Protein AF-A0A9D2AQX2-F1 (afdb_monomer_lite)

Secondary structure (DSSP, 8-state):
--HHHHHHHHHHHHHTT---EEEEE--SHHHHTTPPPSEEEEE--GGGHHHHHHHHHHHHHHHHHHHHHHHHHHGGG-EE-HHHHHHHTTSTTTTT-S-HHHHHHHHHHT-SEEEEEEE-TT-TT--EEEEEEETTEEEEEETTT-EEEEEEE----

Radius of gyration: 19.7 Å; chains: 1; bounding box: 49×37×46 Å

Foldseek 3Di:
DAPVVVVVLCVVLVVVVWHKDKAADAPVVCVVVVHRGGDIDIGTPPVSVVVSVVSVVVVQQVVQVVVLVLQVVCLVQADEDPVQLVVQCVDPPCVVDPDSSVVVSVQQNQFPGKDWPAWDPPDPVIWTWIWGHGVQWIWTATSPNNYTPDIDGDDPD

Sequence (157 aa):
MPVEEGEWLRERLREKGVDCVVQPLGDGLRSLLALPTKDCRVFVPWGGYAAAQEVLQEQADAETEFLREQLLRGADRLYLSARLEKKLRKTDPFRAAESVAAYCRRCIEGAGQITDEGRVTNCPRGGHYFRCLAEGFVFLVNSETMELLSVTPIRRG

pLDDT: mean 86.86, std 8.37, range [46.84, 96.12]

Organism: NCBI:txid2838509

Structure (mmCIF, N/CA/C/O backbone):
data_AF-A0A9D2AQX2-F1
#
_entry.id   AF-A0A9D2AQX2-F1
#
loop_
_atom_site.group_PDB
_atom_site.id
_atom_site.type_symbol
_atom_site.label_atom_id
_atom_site.label_alt_id
_atom_site.label_comp_id
_atom_site.label_asym_id
_atom_site.label_entity_id
_atom_site.label_seq_id
_atom_site.pdbx_PDB_ins_code
_atom_site.Cartn_x
_atom_site.Cartn_y
_atom_site.Cartn_z
_atom_site.occupancy
_atom_site.B_iso_or_equiv
_atom_site.auth_seq_id
_atom_site.auth_comp_id
_atom_site.auth_asym_id
_atom_site.auth_atom_id
_atom_site.pdbx_PDB_model_num
ATOM 1 N N . MET A 1 1 ? -10.761 9.193 7.741 1.00 54.16 1 MET A N 1
ATOM 2 C CA . MET A 1 1 ? -11.668 8.063 7.463 1.00 54.16 1 MET A CA 1
ATOM 3 C C . MET A 1 1 ? -13.058 8.642 7.288 1.00 54.16 1 MET A C 1
ATOM 5 O O . MET A 1 1 ? -13.582 9.160 8.276 1.00 54.16 1 MET A O 1
ATOM 9 N N . PRO A 1 2 ? -13.608 8.630 6.062 1.00 66.31 2 PRO A N 1
ATOM 10 C CA . PRO A 1 2 ? -15.005 8.916 5.754 1.00 66.31 2 PRO A CA 1
ATOM 11 C C . PRO A 1 2 ? -16.006 8.470 6.817 1.00 66.31 2 PRO A C 1
ATOM 13 O O . PRO A 1 2 ? -15.838 7.434 7.448 1.00 66.31 2 PRO A O 1
ATOM 16 N N . VAL A 1 3 ? -17.072 9.250 7.013 1.00 61.00 3 VAL A N 1
ATOM 17 C CA . VAL A 1 3 ? -18.148 8.902 7.961 1.00 61.00 3 VAL A CA 1
ATOM 18 C C . VAL A 1 3 ? -18.796 7.563 7.590 1.00 61.00 3 VAL A C 1
ATOM 20 O O . VAL A 1 3 ? -19.074 6.764 8.476 1.00 61.00 3 VAL A O 1
ATOM 23 N N . GLU A 1 4 ? -18.949 7.276 6.296 1.00 73.25 4 GLU A N 1
ATOM 24 C CA . GLU A 1 4 ? -19.437 5.981 5.798 1.00 73.25 4 GLU A CA 1
ATOM 25 C C . GLU A 1 4 ? -18.491 4.826 6.162 1.00 73.25 4 GLU A C 1
ATOM 27 O O . GLU A 1 4 ? -18.941 3.787 6.639 1.00 73.25 4 GLU A O 1
ATOM 32 N N . GLU A 1 5 ? -17.176 5.027 6.033 1.00 74.25 5 GLU A N 1
ATOM 33 C CA . GLU A 1 5 ? -16.170 4.053 6.480 1.00 74.25 5 GLU A CA 1
ATOM 34 C C . GLU A 1 5 ? -16.195 3.862 8.006 1.00 74.25 5 GLU A C 1
ATOM 36 O O . GLU A 1 5 ? -15.978 2.757 8.498 1.00 74.25 5 GLU A O 1
ATOM 41 N N . GLY A 1 6 ? -16.509 4.912 8.773 1.00 77.31 6 GLY A N 1
ATOM 42 C CA . GLY A 1 6 ? -16.668 4.821 10.227 1.00 77.31 6 GLY A CA 1
ATOM 43 C C . GLY A 1 6 ? -17.897 4.045 10.673 1.00 77.31 6 GLY A C 1
ATOM 44 O O . GLY A 1 6 ? -17.822 3.294 11.646 1.00 77.31 6 GLY A O 1
ATOM 45 N N . GLU A 1 7 ? -19.013 4.193 9.964 1.00 81.25 7 GLU A N 1
ATOM 46 C CA . GLU A 1 7 ? -20.223 3.408 10.211 1.00 81.25 7 GLU A CA 1
ATOM 47 C C . GLU A 1 7 ? -20.000 1.933 9.848 1.00 81.25 7 GLU A C 1
ATOM 49 O O . GLU A 1 7 ? -20.335 1.061 10.650 1.00 81.25 7 GLU A O 1
ATOM 54 N N . TRP A 1 8 ? -19.333 1.655 8.722 1.00 86.94 8 TRP A N 1
ATOM 55 C CA . TRP A 1 8 ? -18.906 0.300 8.360 1.00 86.94 8 TRP A CA 1
ATOM 56 C C . TRP A 1 8 ? -17.992 -0.318 9.431 1.00 86.94 8 TRP A C 1
ATOM 58 O O . TRP A 1 8 ? -18.230 -1.437 9.889 1.00 86.94 8 TRP A O 1
ATOM 68 N N . LEU A 1 9 ? -16.979 0.421 9.903 1.00 85.19 9 LEU A N 1
ATOM 69 C CA . LEU A 1 9 ? -16.070 -0.073 10.940 1.00 85.19 9 LEU A CA 1
ATOM 70 C C . LEU A 1 9 ? -16.818 -0.349 12.251 1.00 85.19 9 LEU A C 1
ATOM 72 O O . LEU A 1 9 ? -16.550 -1.350 12.914 1.00 85.19 9 LEU A O 1
ATOM 76 N N . ARG A 1 10 ? -17.790 0.499 12.614 1.00 86.81 10 ARG A N 1
ATOM 77 C CA . ARG A 1 10 ? -18.647 0.283 13.789 1.00 86.81 10 ARG A CA 1
ATOM 78 C C . ARG A 1 10 ? -19.427 -1.024 13.688 1.00 86.81 10 ARG A C 1
ATOM 80 O O . ARG A 1 10 ? -19.523 -1.739 14.682 1.00 86.81 10 ARG A O 1
ATOM 87 N N . GLU A 1 11 ? -19.989 -1.338 12.524 1.00 89.25 11 GLU A N 1
ATOM 88 C CA . GLU A 1 11 ? -20.707 -2.600 12.311 1.00 89.25 11 GLU A CA 1
ATOM 89 C C . GLU A 1 11 ? -19.782 -3.806 12.503 1.00 89.25 11 GLU A C 1
ATOM 91 O O . GLU A 1 11 ? -20.115 -4.711 13.268 1.00 89.25 11 GLU A O 1
ATOM 96 N N . ARG A 1 12 ? -18.576 -3.771 11.926 1.00 88.62 12 ARG A N 1
ATOM 97 C CA . ARG A 1 12 ? -17.585 -4.853 12.057 1.00 88.62 12 ARG A CA 1
ATOM 98 C C . ARG A 1 12 ? -17.081 -5.045 13.486 1.00 88.62 12 ARG A C 1
ATOM 100 O O . ARG A 1 12 ? -16.926 -6.174 13.947 1.00 88.62 12 ARG A O 1
ATOM 107 N N . LEU A 1 13 ? -16.859 -3.956 14.218 1.00 89.06 13 LEU A N 1
ATOM 108 C CA . LEU A 1 13 ? -16.488 -4.021 15.635 1.00 89.06 13 LEU A CA 1
ATOM 109 C C . LEU A 1 13 ? -17.617 -4.619 16.479 1.00 89.06 13 LEU A C 1
ATOM 111 O O . LEU A 1 13 ? -17.370 -5.472 17.334 1.00 89.06 13 LEU A O 1
ATOM 115 N N . ARG A 1 14 ? -18.864 -4.248 16.182 1.00 89.88 14 ARG A N 1
ATOM 116 C CA . ARG A 1 14 ? -20.040 -4.783 16.867 1.00 89.88 14 ARG A CA 1
ATOM 117 C C . ARG A 1 14 ? -20.240 -6.278 16.608 1.00 89.88 14 ARG A C 1
ATOM 119 O O . ARG A 1 14 ? -20.605 -6.990 17.540 1.00 89.88 14 ARG A O 1
ATOM 126 N N . GLU A 1 15 ? -19.964 -6.767 15.397 1.00 88.94 15 GLU A N 1
ATOM 127 C CA . GLU A 1 15 ? -19.952 -8.208 15.079 1.00 88.94 15 GLU A CA 1
ATOM 128 C C . GLU A 1 15 ? -18.967 -8.982 15.969 1.00 88.94 15 GLU A C 1
ATOM 130 O O . GLU A 1 15 ? -19.276 -10.086 16.416 1.00 88.94 15 GLU A O 1
ATOM 135 N N . LYS A 1 16 ? -17.815 -8.381 16.293 1.00 86.38 16 LYS A N 1
ATOM 136 C CA . LYS A 1 16 ? -16.824 -8.944 17.225 1.00 86.38 16 LYS A CA 1
ATOM 137 C C . LYS A 1 16 ? -17.128 -8.663 18.707 1.00 86.38 16 LYS A C 1
ATOM 139 O O . LYS A 1 16 ? -16.300 -8.957 19.566 1.00 86.38 16 LYS A O 1
ATOM 144 N N . GLY A 1 17 ? -18.302 -8.113 19.029 1.00 86.88 17 GLY A N 1
ATOM 145 C CA . GLY A 1 17 ? -18.714 -7.810 20.404 1.00 86.88 17 GLY A CA 1
ATOM 146 C C . GLY A 1 17 ? -17.975 -6.626 21.034 1.00 86.88 17 GLY A C 1
ATOM 147 O O . GLY A 1 17 ? -17.933 -6.509 22.257 1.00 86.88 17 GLY A O 1
ATOM 148 N N . VAL A 1 18 ? -17.372 -5.764 20.215 1.00 88.69 18 VAL A N 1
ATOM 149 C CA . VAL A 1 18 ? -16.647 -4.578 20.662 1.00 88.69 18 VAL A CA 1
ATOM 150 C C . VAL A 1 18 ? -17.557 -3.361 20.556 1.00 88.69 18 VAL A C 1
ATOM 152 O O . VAL A 1 18 ? -17.936 -2.944 19.461 1.00 88.69 18 VAL A O 1
ATOM 155 N N . ASP A 1 19 ? -17.881 -2.760 21.699 1.00 88.19 19 ASP A N 1
ATOM 156 C CA . ASP A 1 19 ? -18.563 -1.468 21.725 1.00 88.19 19 ASP A CA 1
ATOM 157 C C . ASP A 1 19 ? -17.634 -0.370 21.201 1.00 88.19 19 ASP A C 1
ATOM 159 O O . ASP A 1 19 ? -16.448 -0.327 21.531 1.00 88.19 19 ASP A O 1
ATOM 163 N N . CYS A 1 20 ? -18.163 0.560 20.409 1.00 88.31 20 CYS A N 1
ATOM 164 C CA . CYS A 1 20 ? -17.396 1.717 19.966 1.00 88.31 20 CYS A CA 1
ATOM 165 C C . CYS A 1 20 ? -18.271 2.953 19.746 1.00 88.31 20 CYS A C 1
ATOM 167 O O . CYS A 1 20 ? -19.464 2.861 19.452 1.00 88.31 20 CYS A O 1
ATOM 169 N N . VAL A 1 21 ? -17.649 4.126 19.851 1.00 87.88 21 VAL A N 1
ATOM 170 C CA . VAL A 1 21 ? -18.282 5.428 19.620 1.00 87.88 21 VAL A CA 1
ATOM 171 C C . VAL A 1 21 ? -17.660 6.068 18.388 1.00 87.88 21 VAL A C 1
ATOM 173 O O . VAL A 1 21 ? -16.453 6.301 18.350 1.00 87.88 21 VAL A O 1
ATOM 176 N N . VAL A 1 22 ? -18.487 6.377 17.391 1.00 86.88 22 VAL A N 1
ATOM 177 C CA . VAL A 1 22 ? -18.070 7.119 16.195 1.00 86.88 22 VAL A CA 1
ATOM 178 C C . VAL A 1 22 ? -18.343 8.599 16.433 1.00 86.88 22 VAL A C 1
ATOM 180 O O . VAL A 1 22 ? -19.475 8.997 16.698 1.00 86.88 22 VAL A O 1
ATOM 183 N N . GLN A 1 23 ? -17.304 9.422 16.347 1.00 84.50 23 GLN A N 1
ATOM 184 C CA . GLN A 1 23 ? -17.407 10.870 16.451 1.00 84.50 23 GLN A CA 1
ATOM 185 C C . GLN A 1 23 ? -17.054 11.507 15.101 1.00 84.50 23 GLN A C 1
ATOM 187 O O . GLN A 1 23 ? -15.923 11.338 14.639 1.00 84.50 23 GLN A O 1
ATOM 192 N N . PRO A 1 24 ? -17.960 12.270 14.468 1.00 81.19 24 PRO A N 1
ATOM 193 C CA . PRO A 1 24 ? -17.622 13.019 13.265 1.00 81.19 24 PRO A CA 1
ATOM 194 C C . PRO A 1 24 ? -16.534 14.059 13.564 1.00 81.19 24 PRO A C 1
ATOM 196 O O . PRO A 1 24 ? -16.585 14.771 14.569 1.00 81.19 24 PRO A O 1
ATOM 199 N N . LEU A 1 25 ? -15.554 14.158 12.672 1.00 79.88 25 LEU A N 1
ATOM 200 C CA . LEU A 1 25 ? -14.457 15.111 12.730 1.00 79.88 25 LEU A CA 1
ATOM 201 C C . LEU A 1 25 ? -14.697 16.198 11.677 1.00 79.88 25 LEU A C 1
ATOM 203 O 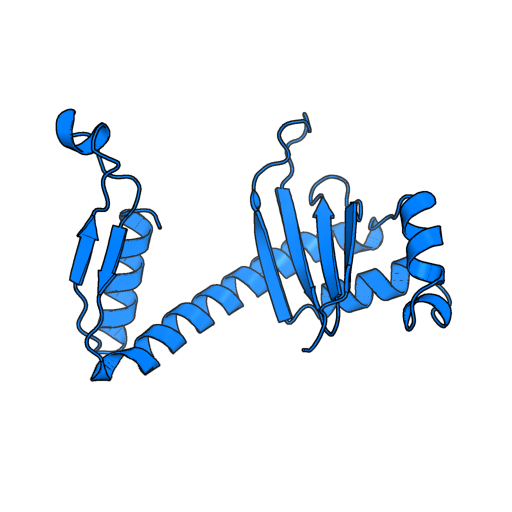O . LEU A 1 25 ? -14.619 15.958 10.472 1.00 79.88 25 LEU A O 1
ATOM 207 N N . GLY A 1 26 ? -15.034 17.398 12.143 1.00 72.56 26 GLY A N 1
ATOM 208 C CA . GLY A 1 26 ? -15.213 18.571 11.290 1.00 72.56 26 GLY A CA 1
ATOM 209 C C . GLY A 1 26 ? -13.967 19.452 11.245 1.00 72.56 26 GLY A C 1
ATOM 210 O O . GLY A 1 26 ? -13.247 19.571 12.233 1.00 72.56 26 GLY A O 1
ATOM 211 N N . ASP A 1 27 ? -13.758 20.126 10.117 1.00 72.56 27 ASP A N 1
ATOM 212 C CA . ASP A 1 27 ? -12.691 21.113 9.888 1.00 72.56 27 ASP A CA 1
ATOM 213 C C . ASP A 1 27 ? -13.097 22.548 10.297 1.00 72.56 27 ASP A C 1
ATOM 215 O O . ASP A 1 27 ? -12.513 23.531 9.847 1.00 72.56 27 ASP A O 1
ATOM 219 N N . GLY A 1 28 ? -14.114 22.693 11.156 1.00 75.44 28 GLY A N 1
ATOM 220 C CA . GLY A 1 28 ? -14.663 23.977 11.609 1.00 75.44 28 GLY A CA 1
ATOM 221 C C . GLY A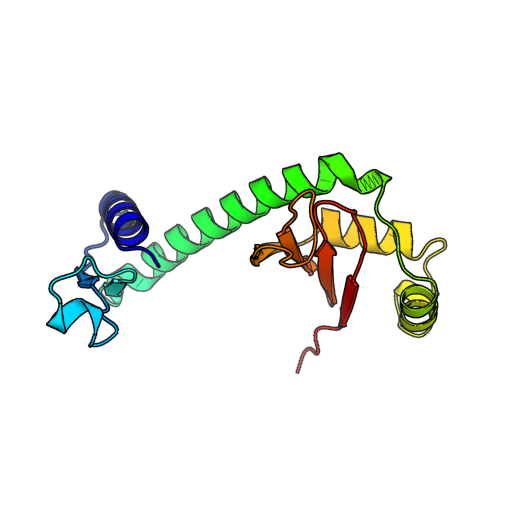 1 28 ? -15.520 24.679 10.552 1.00 75.44 28 GLY A C 1
ATOM 222 O O . GLY A 1 28 ? -16.648 25.065 10.846 1.00 75.44 28 GLY A O 1
ATOM 223 N N . LEU A 1 29 ? -15.042 24.767 9.308 1.00 79.00 29 LEU A N 1
ATOM 224 C CA . LEU A 1 29 ? -15.770 25.364 8.187 1.00 79.00 29 LEU A CA 1
ATOM 225 C C . LEU A 1 29 ? -17.013 24.546 7.823 1.00 79.00 29 LEU A C 1
ATOM 227 O O . LEU A 1 29 ? -18.106 25.097 7.714 1.00 79.00 29 LEU A O 1
ATOM 231 N N . ARG A 1 30 ? -16.874 23.224 7.673 1.00 76.12 30 ARG A N 1
ATOM 232 C CA . ARG A 1 30 ? -18.013 22.346 7.367 1.00 76.12 30 ARG A CA 1
ATOM 233 C C . ARG A 1 30 ? -19.025 22.313 8.498 1.00 76.12 30 ARG A C 1
ATOM 235 O O . ARG A 1 30 ? -20.218 22.360 8.230 1.00 76.12 30 ARG A O 1
ATOM 242 N N . SER A 1 31 ? -18.550 22.298 9.742 1.00 73.44 31 SER A N 1
ATOM 243 C CA . SER A 1 31 ? -19.414 22.355 10.922 1.00 73.44 31 SER A CA 1
ATOM 244 C C . SER A 1 31 ? -20.208 23.661 10.974 1.00 73.44 31 SER A C 1
ATOM 246 O O . SER A 1 31 ? -21.407 23.631 11.232 1.00 73.44 31 SER A O 1
ATOM 248 N N . LEU A 1 32 ? -19.565 24.797 10.674 1.00 79.62 32 LEU A N 1
ATOM 249 C CA . LEU A 1 32 ? -20.210 26.113 10.633 1.00 79.62 32 LEU A CA 1
ATOM 250 C C . LEU A 1 32 ? -21.248 26.222 9.508 1.00 79.62 32 LEU A C 1
ATOM 252 O O . LEU A 1 32 ? -22.268 26.881 9.672 1.00 79.62 32 LEU A O 1
ATOM 256 N N . LEU A 1 33 ? -21.006 25.543 8.386 1.00 84.44 33 LEU A N 1
ATOM 257 C CA . LEU A 1 33 ? -21.918 25.486 7.244 1.00 84.44 33 LEU A CA 1
ATOM 258 C C . LEU A 1 33 ? -22.933 24.328 7.320 1.00 84.44 33 LEU A C 1
ATOM 260 O O . LEU A 1 33 ? -23.646 24.098 6.345 1.00 84.44 33 LEU A O 1
ATOM 264 N N . ALA A 1 34 ? -22.984 23.585 8.434 1.00 79.00 34 ALA A N 1
ATOM 265 C CA . ALA A 1 34 ? -23.802 22.376 8.603 1.00 79.00 34 ALA A CA 1
ATOM 266 C C . ALA A 1 34 ? -23.647 21.349 7.456 1.00 79.00 34 ALA A C 1
ATOM 268 O O . ALA A 1 34 ? -24.575 20.613 7.120 1.00 79.00 34 ALA A O 1
ATOM 269 N N . LEU A 1 35 ? -22.465 21.303 6.837 1.00 78.44 35 LEU A N 1
ATOM 270 C CA . LEU A 1 35 ? -22.147 20.364 5.769 1.00 78.44 35 LEU A CA 1
ATOM 271 C C . LEU A 1 35 ? -21.755 19.000 6.355 1.00 78.44 35 LEU A C 1
ATOM 273 O O . LEU A 1 35 ? -21.136 18.954 7.423 1.00 78.44 35 LEU A O 1
ATOM 277 N N . PRO A 1 36 ? -22.020 17.892 5.634 1.00 70.31 36 PRO A N 1
ATOM 278 C CA . PRO A 1 36 ? -21.571 16.568 6.042 1.00 70.31 36 PRO A CA 1
ATOM 279 C C . PRO A 1 36 ? -20.067 16.569 6.318 1.00 70.31 36 PRO A C 1
ATOM 281 O O . PRO A 1 36 ? -19.259 17.018 5.493 1.00 70.31 36 PRO A O 1
ATOM 284 N N . THR A 1 37 ? -19.676 16.096 7.496 1.00 72.25 37 THR A N 1
ATOM 285 C CA . THR A 1 37 ? -18.266 15.938 7.846 1.00 72.25 37 THR A CA 1
ATOM 286 C C . THR A 1 37 ? -17.671 14.813 7.008 1.00 72.25 37 THR A C 1
ATOM 288 O O . THR A 1 37 ? -18.332 13.833 6.678 1.00 72.25 37 THR A O 1
ATOM 291 N N . LYS A 1 38 ? -16.433 15.017 6.558 1.00 71.25 38 LYS A N 1
ATOM 292 C CA . LYS A 1 38 ? -15.742 14.079 5.666 1.00 71.25 38 LYS A CA 1
ATOM 293 C C . LYS A 1 38 ? -14.953 13.031 6.419 1.00 71.25 38 LYS A C 1
ATOM 295 O O . LYS A 1 38 ? -14.523 12.075 5.802 1.00 71.25 38 LYS A O 1
ATOM 300 N N . ASP A 1 39 ? -14.756 13.229 7.711 1.00 78.88 39 ASP A N 1
ATOM 301 C CA . ASP A 1 39 ? -13.926 12.374 8.530 1.00 78.88 39 ASP A CA 1
ATOM 302 C C . ASP A 1 39 ? -14.643 12.041 9.830 1.00 78.88 39 ASP A C 1
ATOM 304 O O . ASP A 1 39 ? -15.524 12.771 10.285 1.00 78.88 39 ASP A 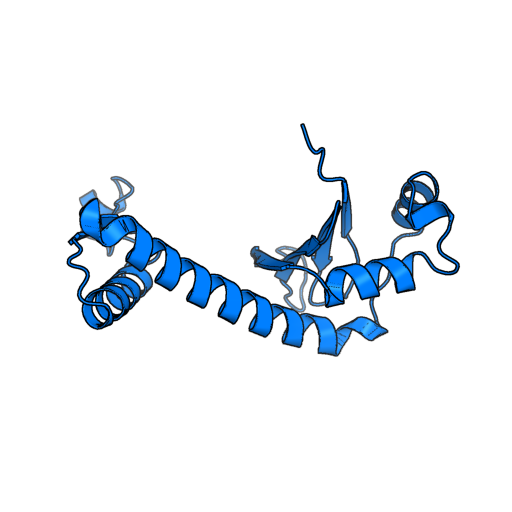O 1
ATOM 308 N N . CYS A 1 40 ? -14.243 10.941 10.449 1.00 83.25 40 CYS A N 1
ATOM 309 C CA . CYS A 1 40 ? -14.670 10.555 11.780 1.00 83.25 40 CYS A CA 1
ATOM 310 C C . CYS A 1 40 ? -13.511 9.933 12.568 1.00 83.25 40 CYS A C 1
ATOM 312 O O . CYS A 1 40 ? -12.464 9.574 12.023 1.00 83.25 40 CYS A O 1
ATOM 314 N N . ARG A 1 41 ? -13.703 9.840 13.881 1.00 87.31 41 ARG A N 1
ATOM 315 C CA . ARG A 1 41 ? -12.858 9.104 14.818 1.00 87.31 41 ARG A CA 1
ATOM 316 C C . ARG A 1 41 ? -13.689 7.996 15.435 1.00 87.31 41 ARG A C 1
ATOM 318 O O . ARG A 1 41 ? -14.836 8.233 15.800 1.00 87.31 41 ARG A O 1
ATOM 325 N N . VAL A 1 42 ? -13.098 6.820 15.586 1.00 86.38 42 VAL A N 1
ATOM 326 C CA . VAL A 1 42 ? -13.734 5.690 16.265 1.00 86.38 42 VAL A CA 1
ATOM 327 C C . VAL A 1 42 ? -13.002 5.457 17.573 1.00 86.38 42 VAL A C 1
ATOM 329 O O . VAL A 1 42 ? -11.791 5.250 17.590 1.00 86.38 42 VAL A O 1
ATOM 332 N N . PHE A 1 43 ? -13.740 5.543 18.673 1.00 89.06 43 PHE A N 1
ATOM 333 C CA . PHE A 1 43 ? -13.235 5.300 20.014 1.00 89.06 43 PHE A CA 1
ATOM 334 C C . PHE A 1 43 ? -13.696 3.930 20.480 1.00 89.06 43 PHE A C 1
ATOM 336 O O . PHE A 1 43 ? -14.890 3.633 20.463 1.00 89.06 43 PHE A O 1
ATOM 343 N N . VAL A 1 44 ? -12.742 3.122 20.923 1.00 91.38 44 VAL A N 1
ATOM 344 C CA . VAL A 1 44 ? -12.971 1.765 21.412 1.00 91.38 44 VAL A CA 1
ATOM 345 C C . VAL A 1 44 ? -12.513 1.697 22.873 1.00 91.38 44 VAL A C 1
ATOM 347 O O . VAL A 1 44 ? -11.454 2.247 23.192 1.00 91.38 44 VAL A O 1
ATOM 350 N N . PRO A 1 45 ? -13.271 1.057 23.783 1.00 91.50 45 PRO A N 1
ATOM 351 C CA . PRO A 1 45 ? -12.813 0.785 25.137 1.00 91.50 45 PRO A CA 1
ATOM 352 C C . PRO A 1 45 ? -11.501 0.003 25.125 1.00 91.50 45 PRO A C 1
ATOM 354 O O . PRO A 1 45 ? -11.298 -0.869 24.285 1.00 91.50 45 PRO A O 1
ATOM 357 N N . TRP A 1 46 ? -10.635 0.246 26.109 1.00 89.00 46 TRP A N 1
ATOM 358 C CA . TRP A 1 46 ? -9.329 -0.420 26.181 1.00 89.00 46 TRP A CA 1
ATOM 359 C C . TRP A 1 46 ? -9.423 -1.954 26.111 1.00 89.00 46 TRP A C 1
ATOM 361 O O . TRP A 1 46 ? -8.631 -2.591 25.426 1.00 89.00 46 TRP A O 1
ATOM 371 N N . GLY A 1 47 ? -10.440 -2.547 26.749 1.00 89.31 47 GLY A N 1
ATOM 372 C CA . GLY A 1 47 ? -10.671 -3.997 26.713 1.00 89.31 47 GLY A CA 1
ATOM 373 C C . GLY A 1 47 ? -10.994 -4.560 25.321 1.00 89.31 47 GLY A C 1
ATOM 374 O O . GLY A 1 47 ? -10.742 -5.733 25.077 1.00 89.31 47 GLY A O 1
ATOM 375 N N . GLY A 1 48 ? -11.504 -3.732 24.404 1.00 87.19 48 GLY A N 1
ATOM 376 C CA . GLY A 1 48 ? -11.790 -4.097 23.013 1.00 87.19 48 GLY A CA 1
ATOM 377 C C . GLY A 1 48 ? -10.701 -3.680 22.023 1.00 87.19 48 GLY A C 1
ATOM 378 O O . GLY A 1 48 ? -10.849 -3.917 20.827 1.00 87.19 48 GLY A O 1
ATOM 379 N N . TYR A 1 49 ? -9.611 -3.060 22.490 1.00 89.25 49 TYR A N 1
ATOM 380 C CA . TYR A 1 49 ? -8.570 -2.510 21.621 1.00 89.25 49 TYR A CA 1
ATOM 381 C C . TYR A 1 49 ? -7.902 -3.583 20.749 1.00 89.25 49 TYR A C 1
ATOM 383 O O . TYR A 1 49 ? -7.731 -3.375 19.552 1.00 89.25 49 TYR A O 1
ATOM 391 N N . ALA A 1 50 ? -7.579 -4.747 21.324 1.00 90.56 50 ALA A N 1
ATOM 392 C CA . ALA A 1 50 ? -6.954 -5.847 20.585 1.00 90.56 50 ALA A CA 1
ATOM 393 C C . ALA A 1 50 ? -7.861 -6.366 19.456 1.00 90.56 50 ALA A C 1
ATOM 395 O O . ALA A 1 50 ? -7.433 -6.451 18.310 1.00 90.56 50 ALA A O 1
ATOM 396 N N . ALA A 1 51 ? -9.137 -6.612 19.758 1.00 89.06 51 ALA A N 1
ATOM 397 C CA . ALA A 1 51 ? -10.118 -7.040 18.765 1.00 89.06 51 ALA A CA 1
ATOM 398 C C . ALA A 1 51 ? -10.351 -5.970 17.682 1.00 89.06 51 ALA A C 1
ATOM 400 O O . ALA A 1 51 ? -10.514 -6.299 16.509 1.00 89.06 51 ALA A O 1
ATOM 401 N N . ALA A 1 52 ? -10.314 -4.684 18.044 1.00 89.31 52 ALA A N 1
ATOM 402 C CA . ALA A 1 52 ? -10.399 -3.608 17.064 1.00 89.31 52 ALA A CA 1
ATOM 403 C C . ALA A 1 52 ? -9.178 -3.548 16.142 1.00 89.31 52 ALA A C 1
ATOM 405 O O . ALA A 1 52 ? -9.323 -3.333 14.939 1.00 89.31 52 ALA A O 1
ATOM 406 N N . GLN A 1 53 ? -7.986 -3.779 16.688 1.00 90.88 53 GLN A N 1
ATOM 407 C CA . GLN A 1 53 ? -6.764 -3.866 15.902 1.00 90.88 53 GLN A CA 1
ATOM 408 C C . GLN A 1 53 ? -6.809 -5.048 14.924 1.00 90.88 53 GLN A C 1
ATOM 410 O O . GLN A 1 53 ? -6.395 -4.888 13.782 1.00 90.88 53 GLN A O 1
ATOM 415 N N . GLU A 1 54 ? -7.358 -6.196 15.329 1.00 91.94 54 GLU A N 1
ATOM 416 C CA . GLU A 1 54 ? -7.557 -7.341 14.431 1.00 91.94 54 GLU A CA 1
ATOM 417 C C . GLU A 1 54 ? -8.477 -7.002 13.255 1.00 91.94 54 GLU A C 1
ATOM 419 O O . GLU A 1 54 ? -8.138 -7.311 12.121 1.00 91.94 54 GLU A O 1
ATOM 424 N N . VAL A 1 55 ? -9.609 -6.328 13.494 1.00 90.44 55 VAL A N 1
ATOM 425 C CA . VAL A 1 55 ? -10.529 -5.918 12.412 1.00 90.44 55 VAL A CA 1
ATOM 426 C C . VAL A 1 55 ? -9.841 -4.978 11.422 1.00 90.44 55 VAL A C 1
ATOM 428 O O . VAL A 1 55 ? -10.001 -5.121 10.210 1.00 90.44 55 VAL A O 1
ATOM 431 N N . LEU A 1 56 ? -9.059 -4.020 11.924 1.00 89.50 56 LEU A N 1
ATOM 432 C CA . LEU A 1 56 ? -8.301 -3.108 11.066 1.00 89.50 56 LEU A CA 1
ATOM 433 C C . LEU A 1 56 ? -7.209 -3.840 10.283 1.00 89.50 56 LEU A C 1
ATOM 435 O O . LEU A 1 56 ? -6.991 -3.522 9.116 1.00 89.50 56 LEU A O 1
ATOM 439 N N . GLN A 1 57 ? -6.551 -4.820 10.903 1.00 90.81 57 GLN A N 1
ATOM 440 C CA . GLN A 1 57 ? -5.537 -5.627 10.237 1.00 90.81 57 GLN A CA 1
ATOM 441 C C . GLN A 1 57 ? -6.150 -6.494 9.135 1.00 90.81 57 GLN A C 1
ATOM 443 O O . GLN A 1 57 ? -5.659 -6.466 8.016 1.00 90.81 57 GLN A O 1
ATOM 448 N N . GLU A 1 58 ? -7.260 -7.183 9.408 1.00 91.19 58 GLU A N 1
ATOM 449 C CA . GLU A 1 58 ? -7.991 -7.979 8.413 1.00 91.19 58 GLU A CA 1
ATOM 450 C C . GLU A 1 58 ? -8.385 -7.134 7.193 1.00 91.19 58 GLU A C 1
ATOM 452 O O . GLU A 1 58 ? -8.250 -7.575 6.051 1.00 91.19 58 GLU A O 1
ATOM 457 N N . GLN A 1 59 ? -8.838 -5.900 7.427 1.00 89.50 59 GLN A N 1
ATOM 458 C CA . GLN A 1 59 ? -9.183 -4.976 6.351 1.00 89.50 59 GLN A CA 1
ATOM 459 C C . GLN A 1 59 ? -7.951 -4.523 5.560 1.00 89.50 59 GLN A C 1
ATOM 461 O O . GLN A 1 59 ? -7.995 -4.498 4.331 1.00 89.50 59 GLN A O 1
ATOM 466 N N . ALA A 1 60 ? -6.861 -4.177 6.246 1.00 89.00 60 ALA A N 1
ATOM 467 C CA . ALA A 1 60 ? -5.612 -3.776 5.604 1.00 89.00 60 ALA A CA 1
ATOM 468 C C . ALA A 1 60 ? -4.997 -4.919 4.779 1.00 89.00 60 ALA A C 1
ATOM 470 O O . ALA A 1 60 ? -4.445 -4.675 3.703 1.00 89.00 60 ALA A O 1
ATOM 471 N N . ASP A 1 61 ? -5.121 -6.160 5.253 1.00 92.06 61 ASP A N 1
ATOM 472 C CA . ASP A 1 61 ? -4.669 -7.356 4.546 1.00 92.06 61 ASP A CA 1
ATOM 473 C C . ASP A 1 61 ? -5.526 -7.583 3.293 1.00 92.06 61 ASP A C 1
ATOM 475 O O . ASP A 1 61 ? -4.987 -7.747 2.200 1.00 92.06 61 ASP A O 1
ATOM 479 N N . ALA A 1 62 ? -6.855 -7.497 3.411 1.00 91.56 62 ALA A N 1
ATOM 480 C CA . ALA A 1 62 ? -7.768 -7.617 2.275 1.00 91.56 62 ALA A CA 1
ATOM 481 C C . ALA A 1 62 ? -7.538 -6.532 1.206 1.00 91.56 62 ALA A C 1
ATOM 483 O O . ALA A 1 62 ? -7.528 -6.828 0.009 1.00 91.56 62 ALA A O 1
ATOM 484 N N . GLU A 1 63 ? -7.318 -5.281 1.619 1.00 91.75 63 GLU A N 1
ATOM 485 C CA . GLU A 1 63 ? -6.962 -4.189 0.709 1.00 91.75 63 GLU A CA 1
ATOM 486 C C . GLU A 1 63 ? -5.605 -4.442 0.040 1.00 91.75 63 GLU A C 1
ATOM 488 O O . GLU A 1 63 ? -5.473 -4.290 -1.176 1.00 91.75 63 GLU A O 1
ATOM 493 N N . THR A 1 64 ? -4.614 -4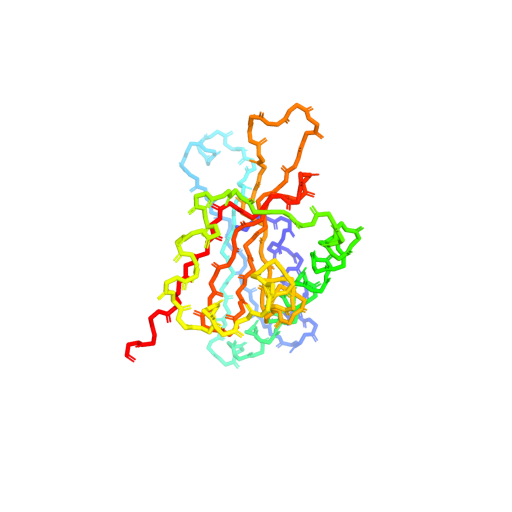.900 0.810 1.00 92.94 64 THR A N 1
ATOM 494 C CA . THR A 1 64 ? -3.293 -5.264 0.289 1.00 92.94 64 THR A CA 1
ATOM 495 C C . THR A 1 64 ? -3.400 -6.351 -0.780 1.00 92.94 64 THR A C 1
ATOM 497 O O . THR A 1 64 ? -2.796 -6.203 -1.842 1.00 92.94 64 THR A O 1
ATOM 500 N N . GLU A 1 65 ? -4.173 -7.415 -0.544 1.00 93.56 65 GLU A N 1
ATOM 501 C CA . GLU A 1 65 ? -4.396 -8.481 -1.530 1.00 93.56 65 GLU A CA 1
ATOM 502 C C . GLU A 1 65 ? -5.052 -7.942 -2.804 1.00 93.56 65 GLU A C 1
ATOM 504 O O . GLU A 1 65 ? -4.568 -8.188 -3.911 1.00 93.56 65 GLU A O 1
ATOM 509 N N . PHE A 1 66 ? -6.104 -7.134 -2.665 1.00 92.94 66 PHE A N 1
ATOM 510 C CA . PHE A 1 66 ? -6.797 -6.534 -3.803 1.00 92.94 66 PHE A CA 1
ATOM 511 C C . PHE A 1 66 ? -5.871 -5.649 -4.652 1.00 92.94 66 PHE A C 1
ATOM 513 O O . PHE A 1 66 ? -5.847 -5.750 -5.883 1.00 92.94 66 PHE A O 1
ATOM 520 N N . LEU A 1 67 ? -5.074 -4.791 -4.011 1.00 92.94 67 LEU A N 1
ATOM 521 C CA . LEU A 1 67 ? -4.107 -3.937 -4.701 1.00 92.94 67 LEU A CA 1
ATOM 522 C C . LEU A 1 67 ? -2.965 -4.752 -5.316 1.00 92.94 67 LEU A C 1
ATOM 524 O O . LEU A 1 67 ? -2.504 -4.432 -6.418 1.00 92.94 67 LEU A O 1
ATOM 528 N N . ARG A 1 68 ? -2.536 -5.836 -4.657 1.00 92.81 68 ARG A N 1
ATOM 529 C CA . ARG A 1 68 ? -1.551 -6.768 -5.211 1.00 92.81 68 ARG A CA 1
ATOM 530 C C . ARG A 1 68 ? -2.068 -7.373 -6.505 1.00 92.81 68 ARG A C 1
ATOM 532 O O . ARG A 1 68 ? -1.377 -7.300 -7.516 1.00 92.81 68 ARG A O 1
ATOM 539 N N . GLU A 1 69 ? -3.288 -7.900 -6.520 1.00 90.94 69 GLU A N 1
ATOM 540 C CA . GLU A 1 69 ? -3.888 -8.456 -7.734 1.00 90.94 69 GLU A CA 1
ATOM 541 C C . GLU A 1 69 ? -3.929 -7.437 -8.881 1.00 90.94 69 GLU A C 1
ATOM 543 O O . GLU A 1 69 ? -3.622 -7.784 -10.024 1.00 90.94 69 GLU A O 1
ATOM 548 N N . GLN A 1 70 ? -4.255 -6.171 -8.597 1.00 89.06 70 GLN A N 1
ATOM 549 C CA . GLN A 1 70 ? -4.225 -5.114 -9.610 1.00 89.06 70 GLN A CA 1
ATOM 550 C C . GLN A 1 70 ? -2.820 -4.877 -10.169 1.00 89.06 70 GLN A C 1
ATOM 552 O O . GLN A 1 70 ? -2.652 -4.818 -11.388 1.00 89.06 70 GLN A O 1
ATOM 557 N N . LEU A 1 71 ? -1.811 -4.777 -9.300 1.00 89.25 71 LEU A N 1
ATOM 558 C CA . LEU A 1 71 ? -0.413 -4.612 -9.703 1.00 89.25 71 LEU A CA 1
ATOM 559 C C . LEU A 1 71 ? 0.087 -5.788 -10.540 1.00 89.25 71 LEU A C 1
ATOM 561 O O . LEU A 1 71 ? 0.768 -5.590 -11.549 1.00 89.25 71 LEU A O 1
ATOM 565 N N . LEU A 1 72 ? -0.264 -7.014 -10.148 1.00 87.81 72 LEU A N 1
ATOM 566 C CA . LEU A 1 72 ? 0.217 -8.224 -10.808 1.00 87.81 72 LEU A CA 1
ATOM 567 C C . LEU A 1 72 ? -0.321 -8.390 -12.228 1.00 87.81 72 LEU A C 1
ATOM 569 O O . LEU A 1 72 ? 0.401 -8.911 -13.077 1.00 87.81 72 LEU A O 1
ATOM 573 N N . ARG A 1 73 ? -1.506 -7.850 -12.545 1.00 88.44 73 ARG A N 1
ATOM 574 C CA . ARG A 1 73 ? -2.019 -7.803 -13.931 1.00 88.44 73 ARG A CA 1
ATOM 575 C C . ARG A 1 73 ? -1.090 -7.051 -14.887 1.00 88.44 73 ARG A C 1
ATOM 577 O O . ARG A 1 73 ? -1.086 -7.333 -16.082 1.00 88.44 73 ARG A O 1
ATOM 584 N N . GLY A 1 74 ? -0.325 -6.086 -14.373 1.00 84.56 74 GLY A N 1
ATOM 585 C CA . GLY A 1 74 ? 0.628 -5.284 -15.138 1.00 84.56 74 GLY A CA 1
ATOM 586 C C . GLY A 1 74 ? 2.094 -5.623 -14.875 1.00 84.56 74 GLY A C 1
ATOM 587 O O . GLY A 1 74 ? 2.960 -5.003 -15.489 1.00 84.56 74 GLY A O 1
ATOM 588 N N . ALA A 1 75 ? 2.407 -6.567 -13.982 1.00 81.38 75 ALA A N 1
ATOM 589 C CA . ALA A 1 75 ? 3.765 -6.749 -13.456 1.00 81.38 75 ALA A CA 1
ATOM 590 C C . ALA A 1 75 ? 4.810 -7.115 -14.523 1.00 81.38 75 ALA A C 1
ATOM 592 O O . ALA A 1 75 ? 5.979 -6.757 -14.381 1.00 81.38 75 ALA A O 1
ATOM 593 N N . ASP A 1 76 ? 4.403 -7.751 -15.624 1.00 85.31 76 ASP A N 1
ATOM 594 C CA . ASP A 1 76 ? 5.287 -8.029 -16.767 1.00 85.31 76 ASP A CA 1
ATOM 595 C C . ASP A 1 76 ? 5.794 -6.756 -17.463 1.00 85.31 76 ASP A C 1
ATOM 597 O O . ASP A 1 76 ? 6.814 -6.783 -18.148 1.00 85.31 76 ASP A O 1
ATOM 601 N N . ARG A 1 77 ? 5.093 -5.632 -17.286 1.00 89.19 77 ARG A N 1
ATOM 602 C CA . ARG A 1 77 ? 5.442 -4.324 -17.856 1.00 89.19 77 ARG A CA 1
ATOM 603 C C . ARG A 1 77 ? 6.236 -3.453 -16.889 1.00 89.19 77 ARG A C 1
ATOM 605 O O . ARG A 1 77 ? 6.524 -2.308 -17.228 1.00 89.19 77 ARG A O 1
ATOM 612 N N . LEU A 1 78 ? 6.573 -3.968 -15.702 1.00 91.19 78 LEU A N 1
ATOM 613 C CA . LEU A 1 78 ? 7.324 -3.214 -14.706 1.00 91.19 78 LEU A CA 1
ATOM 614 C C . LEU A 1 78 ? 8.666 -2.772 -15.296 1.00 91.19 78 LEU A C 1
ATOM 616 O O . LEU A 1 78 ? 9.499 -3.603 -15.663 1.00 91.19 78 LEU A O 1
ATOM 620 N N . TYR A 1 79 ? 8.894 -1.463 -15.349 1.00 92.12 79 TYR A N 1
ATOM 621 C CA . TYR A 1 79 ? 10.145 -0.907 -15.852 1.00 92.12 79 TYR A CA 1
ATOM 622 C C . TYR A 1 79 ? 10.752 0.101 -14.879 1.00 92.12 79 TYR A C 1
ATOM 624 O O . TYR A 1 79 ? 10.088 0.657 -14.003 1.00 92.12 79 TYR A O 1
ATOM 632 N N . LEU A 1 80 ? 12.056 0.328 -15.034 1.00 93.69 80 LEU A N 1
ATOM 633 C CA . LEU A 1 80 ? 12.827 1.267 -14.231 1.00 93.69 80 LEU A CA 1
ATOM 634 C C . LEU A 1 80 ? 13.491 2.288 -15.144 1.00 93.69 80 LEU A C 1
ATOM 636 O O . LEU A 1 80 ? 14.000 1.948 -16.211 1.00 93.69 80 LEU A O 1
ATOM 640 N N . SER A 1 81 ? 13.573 3.535 -14.688 1.00 93.81 81 SER A N 1
ATOM 641 C CA . SER A 1 81 ? 14.446 4.507 -15.341 1.00 93.81 81 SER A CA 1
ATOM 642 C C . SER A 1 81 ? 15.918 4.103 -15.172 1.00 93.81 81 SER A C 1
ATOM 644 O O . SER A 1 81 ? 16.337 3.639 -14.106 1.00 93.81 81 SER A O 1
ATOM 646 N N . ALA A 1 82 ? 16.748 4.356 -16.188 1.00 92.94 82 ALA A N 1
ATOM 647 C CA . ALA A 1 82 ? 18.184 4.048 -16.144 1.00 92.94 82 ALA A CA 1
ATOM 648 C C . ALA A 1 82 ? 18.896 4.701 -14.940 1.00 92.94 82 ALA A C 1
ATOM 650 O O . ALA A 1 82 ? 19.838 4.150 -14.363 1.00 92.94 82 ALA A O 1
ATOM 651 N N . ARG A 1 83 ? 18.418 5.881 -14.517 1.00 93.31 83 ARG A N 1
ATOM 652 C CA . ARG A 1 83 ? 18.905 6.575 -13.318 1.00 93.31 83 ARG A CA 1
ATOM 653 C C . ARG A 1 83 ? 18.608 5.780 -12.046 1.00 93.31 83 ARG A C 1
ATOM 655 O O . ARG A 1 83 ? 19.493 5.670 -11.194 1.00 93.31 83 ARG A O 1
ATOM 662 N N . LEU A 1 84 ? 17.387 5.263 -11.904 1.00 93.00 84 LEU A N 1
ATOM 663 C CA . LEU A 1 84 ? 16.990 4.472 -10.743 1.00 93.00 84 LEU A CA 1
ATOM 664 C C . LEU A 1 84 ? 17.737 3.140 -10.715 1.00 93.00 84 LEU A C 1
ATOM 666 O O . LEU A 1 84 ? 18.300 2.791 -9.680 1.00 93.00 84 LEU A O 1
ATOM 670 N N . GLU A 1 85 ? 17.840 2.452 -11.851 1.00 93.00 85 GLU A N 1
ATOM 671 C CA . GLU A 1 85 ? 18.580 1.193 -11.944 1.00 93.00 85 GLU A CA 1
ATOM 672 C C . GLU A 1 85 ? 20.051 1.371 -11.533 1.00 93.00 85 GLU A C 1
ATOM 674 O O . GLU A 1 85 ? 20.560 0.641 -10.680 1.00 93.00 85 GLU A O 1
ATOM 679 N N . LYS A 1 86 ? 20.728 2.410 -12.046 1.00 92.38 86 LYS A N 1
ATOM 680 C CA . LYS A 1 86 ? 22.115 2.729 -11.667 1.00 92.38 86 LYS A CA 1
ATOM 681 C C . LYS A 1 86 ? 22.268 3.014 -10.171 1.00 92.38 86 LYS A C 1
ATOM 683 O O . LYS A 1 86 ? 23.321 2.730 -9.600 1.00 92.38 86 LYS A O 1
ATOM 688 N N . LYS A 1 87 ? 21.255 3.609 -9.533 1.00 91.50 87 LYS A N 1
ATOM 689 C CA . LYS A 1 87 ? 21.243 3.845 -8.082 1.00 91.50 87 LYS A CA 1
ATOM 690 C C . LYS A 1 87 ? 21.080 2.526 -7.326 1.00 91.50 87 LYS A C 1
ATOM 692 O O . LYS A 1 87 ? 21.858 2.275 -6.412 1.00 91.50 87 LYS A O 1
ATOM 697 N N . LEU A 1 88 ? 20.127 1.692 -7.736 1.00 91.62 88 LEU A N 1
ATOM 698 C CA . LEU A 1 88 ? 19.836 0.405 -7.109 1.00 91.62 88 LEU A CA 1
ATOM 699 C C . LEU A 1 88 ? 21.029 -0.545 -7.160 1.00 91.62 88 LEU A C 1
ATOM 701 O O . LEU A 1 88 ? 21.394 -1.087 -6.127 1.00 91.62 88 LEU A O 1
ATOM 705 N N . ARG A 1 89 ? 21.730 -0.650 -8.296 1.00 91.81 89 ARG A N 1
ATOM 706 C CA . ARG A 1 89 ? 22.922 -1.515 -8.439 1.00 91.81 89 ARG A CA 1
ATOM 707 C C . ARG A 1 89 ? 24.051 -1.221 -7.440 1.00 91.81 89 ARG A C 1
ATOM 709 O O . ARG A 1 89 ? 24.959 -2.033 -7.273 1.00 91.81 89 ARG A O 1
ATOM 716 N N . LYS A 1 90 ? 24.031 -0.066 -6.767 1.00 90.12 90 LYS A N 1
ATOM 717 C CA . LYS A 1 90 ? 25.009 0.269 -5.721 1.00 90.12 90 LYS A CA 1
ATOM 718 C C . LYS A 1 90 ? 24.673 -0.351 -4.365 1.00 90.12 90 LYS A C 1
ATOM 720 O O . LYS A 1 90 ? 25.581 -0.472 -3.545 1.00 90.12 90 LYS A O 1
ATOM 725 N N . THR A 1 91 ? 23.424 -0.741 -4.147 1.00 86.75 91 THR A N 1
ATOM 726 C CA . THR A 1 91 ? 22.884 -1.238 -2.882 1.00 86.75 91 THR A CA 1
ATOM 727 C C . THR A 1 91 ? 22.759 -2.759 -2.933 1.00 86.75 91 THR A C 1
ATOM 729 O O . THR A 1 91 ? 22.258 -3.314 -3.908 1.00 86.75 91 THR A O 1
ATOM 732 N N . ASP A 1 92 ? 23.222 -3.443 -1.892 1.00 79.19 92 ASP A N 1
ATOM 733 C CA . ASP A 1 92 ? 22.902 -4.858 -1.676 1.00 79.19 92 ASP A CA 1
ATOM 734 C C . ASP A 1 92 ? 21.447 -4.946 -1.181 1.00 79.19 92 ASP A C 1
ATOM 736 O O . ASP A 1 92 ? 21.075 -4.106 -0.353 1.00 79.19 92 ASP A O 1
ATOM 740 N N . PRO A 1 93 ? 20.574 -5.834 -1.698 1.00 85.94 93 PRO A N 1
ATOM 741 C CA . PRO A 1 93 ? 20.806 -7.025 -2.535 1.00 85.94 93 PRO A CA 1
ATOM 742 C C . PRO A 1 93 ? 20.795 -6.805 -4.062 1.00 85.94 93 PRO A C 1
ATOM 744 O O . PRO A 1 93 ? 21.127 -7.706 -4.832 1.00 85.94 93 PRO A O 1
ATOM 747 N N . PHE A 1 94 ? 20.440 -5.613 -4.551 1.00 88.12 94 PHE A N 1
ATOM 748 C CA . PHE A 1 94 ? 20.279 -5.351 -5.992 1.00 88.12 94 PHE A CA 1
ATOM 749 C C . PHE A 1 94 ? 21.573 -5.479 -6.803 1.00 88.12 94 PHE A C 1
ATOM 751 O O . PHE A 1 94 ? 21.519 -5.685 -8.014 1.00 88.12 94 PHE A O 1
ATOM 758 N N . ARG A 1 95 ? 22.741 -5.343 -6.163 1.00 86.44 95 ARG A N 1
ATOM 759 C CA . ARG A 1 95 ? 24.043 -5.552 -6.812 1.00 86.44 95 ARG A CA 1
ATOM 760 C C . ARG A 1 95 ? 24.241 -7.002 -7.261 1.00 86.44 95 ARG A C 1
ATOM 762 O O . ARG A 1 95 ? 24.828 -7.217 -8.316 1.00 86.44 95 ARG A O 1
ATOM 769 N N . ALA A 1 96 ? 23.771 -7.961 -6.465 1.00 85.25 96 ALA A N 1
ATOM 770 C CA . ALA A 1 96 ? 23.903 -9.390 -6.738 1.00 85.25 96 ALA A CA 1
ATOM 771 C C . ALA A 1 96 ? 22.809 -9.923 -7.680 1.00 85.25 96 ALA A C 1
ATOM 773 O O . ALA A 1 96 ? 22.903 -11.047 -8.165 1.00 85.25 96 ALA A O 1
ATOM 774 N N . ALA A 1 97 ? 21.769 -9.131 -7.949 1.00 85.94 97 ALA A N 1
ATOM 775 C CA . ALA A 1 97 ? 20.683 -9.533 -8.826 1.00 85.94 97 ALA A CA 1
ATOM 776 C C . ALA A 1 97 ? 21.118 -9.537 -10.302 1.00 85.94 97 ALA A C 1
ATOM 778 O O . ALA A 1 97 ? 21.599 -8.527 -10.822 1.00 85.94 97 ALA A O 1
ATOM 779 N N . GLU A 1 98 ? 20.852 -10.644 -11.002 1.00 84.81 98 GLU A N 1
ATOM 780 C CA . GLU A 1 98 ? 21.033 -10.753 -12.459 1.00 84.81 98 GLU A CA 1
ATOM 781 C C . GLU A 1 98 ? 20.224 -9.678 -13.204 1.00 84.81 98 GLU A C 1
ATOM 783 O O . GLU A 1 98 ? 20.724 -9.006 -14.106 1.00 84.81 98 GLU A O 1
ATOM 788 N N . SER A 1 99 ? 18.986 -9.451 -12.755 1.00 90.38 99 SER A N 1
ATOM 789 C CA . SER A 1 99 ? 18.113 -8.378 -13.225 1.00 90.38 99 SER A CA 1
ATOM 790 C C . SER A 1 99 ? 17.518 -7.619 -12.043 1.00 90.38 99 SER A C 1
ATOM 792 O O . SER A 1 99 ? 16.774 -8.175 -11.232 1.00 90.38 99 SER A O 1
ATOM 794 N N . VAL A 1 100 ? 17.819 -6.319 -11.970 1.00 91.69 100 VAL A N 1
ATOM 795 C CA . VAL A 1 100 ? 17.256 -5.409 -10.958 1.00 91.69 100 VAL A CA 1
ATOM 796 C C . VAL A 1 100 ? 15.735 -5.348 -11.089 1.00 91.69 100 VAL A C 1
ATOM 798 O O . VAL A 1 100 ? 15.040 -5.386 -10.080 1.00 91.69 100 VAL A O 1
ATOM 801 N N . ALA A 1 101 ? 15.215 -5.323 -12.320 1.00 90.12 101 ALA A N 1
ATOM 802 C CA . ALA A 1 101 ? 13.778 -5.301 -12.574 1.00 90.12 101 ALA A CA 1
ATOM 803 C C . ALA A 1 101 ? 13.082 -6.569 -12.068 1.00 90.12 101 ALA A C 1
ATOM 805 O O . ALA A 1 101 ? 12.089 -6.477 -11.348 1.00 90.12 101 ALA A O 1
ATOM 806 N N . ALA A 1 102 ? 13.644 -7.744 -12.371 1.00 90.19 102 ALA A N 1
ATOM 807 C CA . ALA A 1 102 ? 13.101 -9.015 -11.897 1.00 90.19 102 ALA A CA 1
ATOM 808 C C . ALA A 1 102 ? 13.170 -9.130 -10.366 1.00 90.19 102 ALA A C 1
ATOM 810 O O . ALA A 1 102 ? 12.258 -9.663 -9.737 1.00 90.19 102 ALA A O 1
ATOM 811 N N . TYR A 1 103 ? 14.231 -8.603 -9.748 1.00 91.75 103 TYR A N 1
ATOM 812 C CA . TYR A 1 103 ? 14.333 -8.547 -8.293 1.00 91.75 103 TYR A CA 1
ATOM 813 C C . TYR A 1 103 ? 13.259 -7.637 -7.679 1.00 91.75 103 TYR A C 1
ATOM 815 O O . TYR A 1 103 ? 12.535 -8.083 -6.793 1.00 91.75 103 TYR A O 1
ATOM 823 N N . CYS A 1 104 ? 13.092 -6.408 -8.184 1.00 91.75 104 CYS A N 1
ATOM 824 C CA . CYS A 1 104 ? 12.038 -5.497 -7.724 1.00 91.75 104 CYS A CA 1
ATOM 825 C C . CYS A 1 104 ? 10.646 -6.118 -7.856 1.00 91.75 104 CYS A C 1
ATOM 827 O O . CYS A 1 104 ? 9.848 -6.014 -6.931 1.00 91.75 104 CYS A O 1
ATOM 829 N N . ARG A 1 105 ? 10.369 -6.790 -8.980 1.00 91.69 105 ARG A N 1
ATOM 830 C CA . ARG A 1 105 ? 9.094 -7.473 -9.205 1.00 91.69 105 ARG A CA 1
ATOM 831 C C . ARG A 1 105 ? 8.813 -8.516 -8.125 1.00 91.69 105 ARG A C 1
ATOM 833 O O . ARG A 1 105 ? 7.755 -8.454 -7.515 1.00 91.69 105 ARG A O 1
ATOM 840 N N . ARG A 1 106 ? 9.774 -9.398 -7.828 1.00 91.56 106 ARG A N 1
ATOM 841 C CA . ARG A 1 106 ? 9.627 -10.398 -6.754 1.00 91.56 106 ARG A CA 1
ATOM 842 C C . ARG A 1 106 ? 9.398 -9.755 -5.385 1.00 91.56 106 ARG A C 1
ATOM 844 O O . ARG A 1 106 ? 8.603 -10.258 -4.600 1.00 91.56 106 ARG A O 1
ATOM 851 N N . CYS A 1 107 ? 10.066 -8.637 -5.094 1.00 92.19 107 CYS A N 1
ATOM 852 C CA . CYS A 1 107 ? 9.826 -7.900 -3.852 1.00 92.19 107 CYS A CA 1
ATOM 853 C C . CYS A 1 107 ? 8.411 -7.317 -3.783 1.00 92.19 107 CYS A C 1
ATOM 855 O O . CYS A 1 107 ? 7.806 -7.347 -2.720 1.00 92.19 107 CYS A O 1
ATOM 857 N N . ILE A 1 108 ? 7.891 -6.786 -4.891 1.00 91.69 108 ILE A N 1
ATOM 858 C CA . ILE A 1 108 ? 6.527 -6.244 -4.961 1.00 91.69 108 ILE A CA 1
ATOM 859 C C . ILE A 1 108 ? 5.494 -7.375 -4.848 1.00 91.69 108 ILE A C 1
ATOM 861 O O . ILE A 1 108 ? 4.526 -7.236 -4.108 1.00 91.69 108 ILE A O 1
ATOM 865 N N . GLU A 1 109 ? 5.725 -8.507 -5.519 1.00 91.31 109 GLU A N 1
ATOM 866 C CA . GLU A 1 109 ? 4.910 -9.727 -5.407 1.00 91.31 109 GLU A CA 1
ATOM 867 C C . GLU A 1 109 ? 4.816 -10.220 -3.957 1.00 91.31 109 GLU A C 1
ATOM 869 O O . GLU A 1 109 ? 3.733 -10.558 -3.492 1.00 91.31 109 GLU A O 1
ATOM 874 N N . GLY A 1 110 ? 5.937 -10.213 -3.232 1.00 91.12 110 GLY A N 1
ATOM 875 C CA . GLY A 1 110 ? 6.011 -10.593 -1.821 1.00 91.12 110 GLY A CA 1
ATOM 876 C C . GLY A 1 110 ? 5.821 -9.442 -0.829 1.00 91.12 110 GLY A C 1
ATOM 877 O O . GLY A 1 110 ? 6.205 -9.589 0.331 1.00 91.12 110 GLY A O 1
ATOM 878 N N . ALA A 1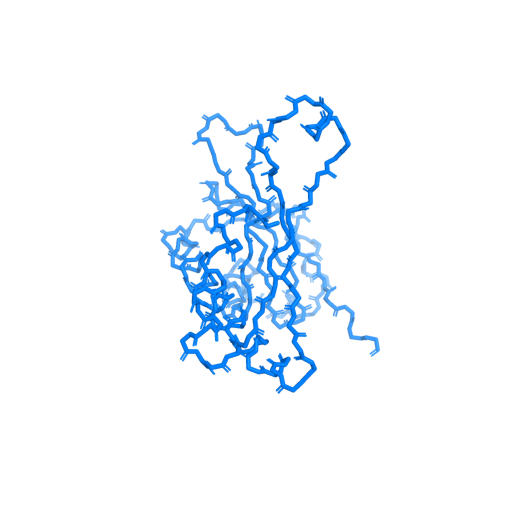 111 ? 5.311 -8.281 -1.255 1.00 92.56 111 ALA A N 1
ATOM 879 C CA . ALA A 1 111 ? 5.135 -7.143 -0.359 1.00 92.56 111 ALA A CA 1
ATOM 880 C C . ALA A 1 111 ? 4.094 -7.468 0.723 1.00 92.56 111 ALA A C 1
ATOM 882 O O . ALA A 1 111 ? 2.9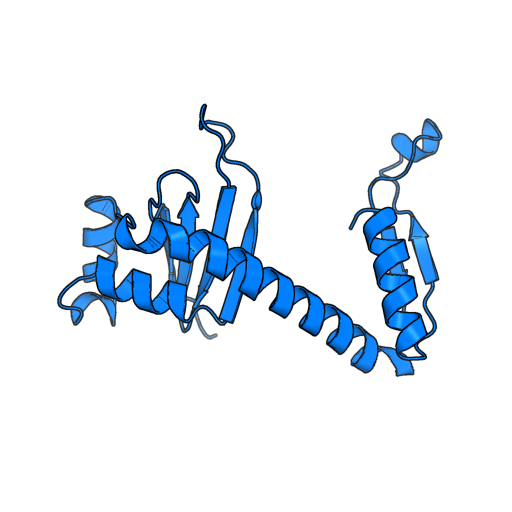66 -7.859 0.417 1.00 92.56 111 ALA A O 1
ATOM 883 N N . GLY A 1 112 ? 4.473 -7.273 1.989 1.00 91.62 112 GLY A N 1
ATOM 884 C CA . GLY A 1 112 ? 3.606 -7.538 3.140 1.00 91.62 112 GLY A CA 1
ATOM 885 C C . GLY A 1 112 ? 2.493 -6.506 3.305 1.00 91.62 112 GLY A C 1
ATOM 886 O O . GLY A 1 112 ? 1.492 -6.796 3.941 1.00 91.62 112 GLY A O 1
ATOM 887 N N . GLN A 1 113 ? 2.653 -5.317 2.719 1.00 94.19 113 GLN A N 1
ATOM 888 C CA . GLN A 1 113 ? 1.620 -4.287 2.693 1.00 94.19 113 GLN A CA 1
ATOM 889 C C . GLN A 1 113 ? 1.684 -3.512 1.379 1.00 94.19 113 GLN A C 1
ATOM 891 O O . GLN A 1 113 ? 2.775 -3.169 0.909 1.00 94.19 113 GLN A O 1
ATOM 896 N N . ILE A 1 114 ? 0.523 -3.209 0.803 1.00 95.31 114 ILE A N 1
ATOM 897 C CA . ILE A 1 114 ? 0.395 -2.345 -0.372 1.00 95.31 114 ILE A CA 1
ATOM 898 C C . ILE A 1 114 ? -0.679 -1.304 -0.073 1.00 95.31 114 ILE A C 1
ATOM 900 O O . ILE A 1 114 ? -1.769 -1.659 0.356 1.00 95.31 114 ILE A O 1
ATOM 904 N N . THR A 1 115 ? -0.364 -0.027 -0.287 1.00 94.44 115 THR A N 1
ATOM 905 C CA . THR A 1 115 ? -1.287 1.091 -0.050 1.00 94.44 115 THR A CA 1
ATOM 906 C C . THR A 1 115 ? -1.435 1.967 -1.287 1.00 94.44 115 THR A C 1
ATOM 908 O O . THR A 1 115 ? -0.480 2.165 -2.046 1.00 94.44 115 THR A O 1
ATOM 911 N N . ASP A 1 116 ? -2.633 2.518 -1.479 1.00 93.88 116 ASP A N 1
ATOM 912 C CA . ASP A 1 116 ? -2.913 3.534 -2.491 1.00 93.88 116 ASP A CA 1
ATOM 913 C C . ASP A 1 116 ? -2.614 4.936 -1.937 1.00 93.88 116 ASP A C 1
ATOM 915 O O . ASP A 1 116 ? -3.323 5.465 -1.086 1.00 93.88 116 ASP A O 1
ATOM 919 N N . GLU A 1 117 ? -1.537 5.550 -2.424 1.00 92.75 117 GLU A N 1
ATOM 920 C CA . GLU A 1 117 ? -1.107 6.912 -2.075 1.00 92.75 117 GLU A CA 1
ATOM 921 C C . GLU A 1 117 ? -1.813 7.979 -2.936 1.00 92.75 117 GLU A C 1
ATOM 923 O O . GLU A 1 117 ? -1.464 9.163 -2.919 1.00 92.75 117 GLU A O 1
ATOM 928 N N . GLY A 1 118 ? -2.824 7.572 -3.704 1.00 89.75 118 GLY A N 1
ATOM 929 C CA . GLY A 1 118 ? -3.716 8.449 -4.435 1.00 89.75 118 GLY A CA 1
ATOM 930 C C . GLY A 1 118 ? -3.360 8.620 -5.905 1.00 89.75 118 GLY A C 1
ATOM 931 O O . GLY A 1 118 ? -2.461 7.995 -6.471 1.00 89.75 118 GLY A O 1
ATOM 932 N N . ARG A 1 119 ? -4.127 9.496 -6.558 1.00 89.38 119 ARG A N 1
ATOM 933 C CA . ARG A 1 119 ? -4.115 9.643 -8.015 1.00 89.38 119 ARG A CA 1
ATOM 934 C C . ARG A 1 119 ? -2.877 10.360 -8.539 1.00 89.38 119 ARG A C 1
ATOM 936 O O . ARG A 1 119 ? -2.440 11.383 -8.011 1.00 89.38 119 ARG A O 1
ATOM 943 N N . VAL A 1 120 ? -2.409 9.894 -9.690 1.00 88.25 120 VAL A N 1
ATOM 944 C CA . VAL A 1 120 ? -1.396 10.568 -10.500 1.00 88.25 120 VAL A CA 1
ATOM 945 C C . VAL A 1 120 ? -2.039 11.775 -11.186 1.00 88.25 120 VAL A C 1
ATOM 947 O O . VAL A 1 120 ? -2.683 11.652 -12.225 1.00 88.25 120 VAL A O 1
ATOM 950 N N . THR A 1 121 ? -1.861 12.962 -10.609 1.00 79.94 121 THR A N 1
ATOM 951 C CA . THR A 1 121 ? -2.507 14.208 -11.069 1.00 79.94 121 THR A CA 1
ATOM 952 C C . THR A 1 121 ? -2.133 14.626 -12.492 1.00 79.94 121 THR A C 1
ATOM 954 O O . THR A 1 121 ? -2.925 15.283 -13.159 1.00 79.94 121 THR A O 1
ATOM 957 N N . ASN A 1 122 ? -0.960 14.212 -12.977 1.00 74.88 122 ASN A N 1
ATOM 958 C CA . ASN A 1 122 ? -0.441 14.574 -14.298 1.00 74.88 122 ASN A CA 1
ATOM 959 C C . ASN A 1 122 ? -0.579 13.454 -15.348 1.00 74.88 122 ASN A C 1
ATOM 961 O O . ASN A 1 122 ? 0.036 13.554 -16.409 1.00 74.88 122 ASN A O 1
ATOM 965 N N . CYS A 1 123 ? -1.341 12.385 -15.080 1.00 70.19 123 CYS A N 1
ATOM 966 C CA . CYS A 1 123 ? -1.544 11.307 -16.052 1.00 70.19 123 CYS A CA 1
ATOM 967 C C . CYS A 1 123 ? -2.926 11.415 -16.725 1.00 70.19 123 CYS A C 1
ATOM 969 O O . CYS A 1 123 ? -3.941 11.194 -16.063 1.00 70.19 123 CYS A O 1
ATOM 971 N N . PRO A 1 124 ? -3.002 11.694 -18.043 1.00 69.50 124 PRO A N 1
ATOM 972 C CA . PRO A 1 124 ? -4.279 11.839 -18.743 1.00 69.50 124 PRO A CA 1
ATOM 973 C C . PRO A 1 124 ? -5.098 10.544 -18.816 1.00 69.50 124 PRO A C 1
ATOM 975 O O . PRO A 1 124 ? -6.313 10.602 -18.970 1.00 69.50 124 PRO A O 1
ATOM 978 N N . ARG A 1 125 ? -4.447 9.378 -18.708 1.00 72.44 125 ARG A N 1
ATOM 979 C CA . ARG A 1 125 ? -5.117 8.067 -18.669 1.00 72.44 125 ARG A CA 1
ATOM 980 C C . ARG A 1 125 ? -5.643 7.697 -17.279 1.00 72.44 125 ARG A C 1
ATOM 982 O O . ARG A 1 125 ? -6.311 6.682 -17.134 1.00 72.44 125 ARG A O 1
ATOM 989 N N . GLY A 1 126 ? -5.382 8.533 -16.274 1.00 78.06 126 GLY A N 1
ATOM 990 C CA . GLY A 1 126 ? -5.538 8.156 -14.876 1.00 78.06 126 GLY A CA 1
ATOM 991 C C . GLY A 1 126 ? -4.343 7.340 -14.385 1.00 78.06 126 GLY A C 1
ATOM 992 O O . GLY A 1 126 ? -3.314 7.250 -15.051 1.00 78.06 126 GLY A O 1
ATOM 993 N N . GLY A 1 127 ? -4.452 6.818 -13.171 1.00 84.81 127 GLY A N 1
ATOM 994 C CA . GLY A 1 127 ? -3.382 6.080 -12.509 1.00 84.81 127 GLY A CA 1
ATOM 995 C C . GLY A 1 127 ? -3.294 6.444 -11.039 1.00 84.81 127 GLY A C 1
ATOM 996 O O . GLY A 1 127 ? -3.707 7.531 -10.625 1.00 84.81 127 GLY A O 1
ATOM 997 N N . HIS A 1 128 ? -2.760 5.521 -10.259 1.00 92.56 128 HIS A N 1
ATOM 998 C CA . HIS A 1 128 ? -2.591 5.639 -8.821 1.00 92.56 128 HIS A CA 1
ATOM 999 C C . HIS A 1 128 ? -1.137 5.356 -8.451 1.00 92.56 128 HIS A C 1
ATOM 1001 O O . HIS A 1 128 ? -0.426 4.625 -9.147 1.00 92.56 128 HIS A O 1
ATOM 1007 N N . TYR A 1 129 ? -0.678 5.973 -7.371 1.00 93.94 129 TYR A N 1
ATOM 1008 C CA . TYR A 1 129 ? 0.613 5.665 -6.787 1.00 93.94 129 TYR A CA 1
ATOM 1009 C C . TYR A 1 129 ? 0.429 4.543 -5.782 1.00 93.94 129 TYR A C 1
ATOM 1011 O O . TYR A 1 129 ? -0.152 4.742 -4.722 1.00 93.94 129 TYR A O 1
ATOM 1019 N N . PHE A 1 130 ? 0.955 3.368 -6.095 1.00 95.06 130 PHE A N 1
ATOM 1020 C CA . PHE A 1 130 ? 0.953 2.262 -5.154 1.00 95.06 130 PHE A CA 1
ATOM 1021 C C . PHE A 1 130 ? 2.279 2.198 -4.421 1.00 95.06 130 PHE A C 1
ATOM 1023 O O . PHE A 1 130 ? 3.355 2.124 -5.024 1.00 95.06 130 PHE A O 1
ATOM 1030 N N . ARG A 1 131 ? 2.198 2.227 -3.096 1.00 96.12 131 ARG A N 1
ATOM 1031 C CA . ARG A 1 131 ? 3.339 2.061 -2.212 1.00 96.12 131 ARG A CA 1
ATOM 1032 C C . ARG A 1 131 ? 3.365 0.627 -1.712 1.00 96.12 131 ARG A C 1
ATOM 1034 O O . ARG A 1 131 ? 2.459 0.194 -1.016 1.00 96.12 131 ARG A O 1
ATOM 1041 N N . CYS A 1 132 ? 4.425 -0.095 -2.047 1.00 95.88 132 CYS A N 1
ATOM 1042 C CA . CYS A 1 132 ? 4.606 -1.490 -1.658 1.00 95.88 132 CYS A CA 1
ATOM 1043 C C . CYS A 1 132 ? 5.695 -1.575 -0.587 1.00 95.88 132 CYS A C 1
ATOM 1045 O O . CYS A 1 132 ? 6.841 -1.179 -0.823 1.00 95.88 132 CYS A O 1
ATOM 1047 N N . LEU A 1 133 ? 5.345 -2.085 0.587 1.00 94.94 133 LEU A N 1
ATOM 1048 C CA . LEU A 1 133 ? 6.266 -2.366 1.679 1.00 94.94 133 LEU A CA 1
ATOM 1049 C C . LEU A 1 133 ? 6.722 -3.824 1.575 1.00 94.94 133 LEU A C 1
ATOM 1051 O O . LEU A 1 133 ? 5.977 -4.744 1.909 1.00 94.94 133 LEU A O 1
ATOM 1055 N N . ALA A 1 134 ? 7.952 -4.034 1.116 1.00 92.75 134 ALA A N 1
ATOM 1056 C CA . ALA A 1 134 ? 8.575 -5.351 1.097 1.00 92.75 134 ALA A CA 1
ATOM 1057 C C . ALA A 1 134 ? 9.709 -5.425 2.121 1.00 92.75 134 ALA A C 1
ATOM 1059 O O . ALA A 1 134 ? 10.092 -4.429 2.744 1.00 92.75 134 ALA A O 1
ATOM 1060 N N . GLU A 1 135 ? 10.278 -6.616 2.288 1.00 86.38 135 GLU A N 1
ATOM 1061 C CA . GLU A 1 135 ? 11.358 -6.819 3.243 1.00 86.38 135 GLU A CA 1
ATOM 1062 C C . GLU A 1 135 ? 12.558 -5.904 2.932 1.00 86.38 135 GLU A C 1
ATOM 1064 O O . GLU A 1 135 ? 13.221 -6.012 1.901 1.00 86.38 135 GLU A O 1
ATOM 1069 N N . GLY A 1 136 ? 12.805 -4.948 3.832 1.00 88.75 136 GLY A N 1
ATOM 1070 C CA . GLY A 1 136 ? 13.925 -4.010 3.753 1.00 88.75 136 GLY A CA 1
ATOM 1071 C C . GLY A 1 136 ? 13.746 -2.830 2.793 1.00 88.75 136 GLY A C 1
ATOM 1072 O O . GLY A 1 136 ? 14.596 -1.938 2.806 1.00 88.75 136 GLY A O 1
ATOM 1073 N N . PHE A 1 137 ? 12.663 -2.756 2.009 1.00 93.81 137 PHE A N 1
ATOM 1074 C CA . PHE A 1 137 ? 12.474 -1.701 1.007 1.00 93.81 137 PHE A CA 1
ATOM 1075 C C . PHE A 1 137 ? 11.017 -1.247 0.866 1.00 93.81 137 PHE A C 1
ATOM 1077 O O . PHE A 1 137 ? 10.080 -2.035 0.927 1.00 93.81 137 PHE A O 1
ATOM 1084 N N . VAL A 1 138 ? 10.847 0.045 0.597 1.00 95.44 138 VAL A N 1
ATOM 1085 C CA . VAL A 1 138 ? 9.592 0.655 0.155 1.00 95.44 138 VAL A CA 1
ATOM 1086 C C . VAL A 1 138 ? 9.712 0.972 -1.328 1.00 95.44 138 VAL A C 1
ATOM 1088 O O . VAL A 1 138 ? 10.628 1.691 -1.735 1.00 95.44 138 VAL A O 1
ATOM 1091 N N . PHE A 1 139 ? 8.777 0.466 -2.119 1.00 95.38 139 PHE A N 1
ATOM 1092 C CA . PHE A 1 139 ? 8.674 0.702 -3.554 1.00 95.38 139 PHE A CA 1
ATOM 1093 C C . PHE A 1 139 ? 7.503 1.643 -3.826 1.00 95.38 139 PHE A C 1
ATOM 1095 O O . PHE A 1 139 ? 6.444 1.488 -3.225 1.00 95.38 139 PHE A O 1
ATOM 1102 N N . LEU A 1 140 ? 7.682 2.602 -4.734 1.00 95.62 140 LEU A N 1
ATOM 1103 C CA . LEU A 1 140 ? 6.591 3.433 -5.244 1.00 95.62 140 LEU A CA 1
ATOM 1104 C C . LEU A 1 140 ? 6.407 3.147 -6.732 1.00 95.62 140 LEU A C 1
ATOM 1106 O O . LEU A 1 140 ? 7.338 3.360 -7.516 1.00 95.62 140 LEU A O 1
ATOM 1110 N N . VAL A 1 141 ? 5.222 2.677 -7.101 1.00 94.75 141 VAL A N 1
ATOM 1111 C CA . VAL A 1 141 ? 4.877 2.227 -8.451 1.00 94.75 141 VAL A CA 1
ATOM 1112 C C . VAL A 1 141 ? 3.752 3.098 -8.998 1.00 94.75 141 VAL A C 1
ATOM 1114 O O . VAL A 1 141 ? 2.784 3.380 -8.297 1.00 94.75 141 VAL A O 1
ATOM 1117 N N . ASN A 1 142 ? 3.867 3.521 -10.254 1.00 92.75 142 ASN A N 1
ATOM 1118 C CA . ASN A 1 142 ? 2.740 4.088 -10.989 1.00 92.75 142 ASN A CA 1
ATOM 1119 C C . ASN A 1 142 ? 1.894 2.942 -11.558 1.00 92.75 142 ASN A C 1
ATOM 1121 O O . ASN A 1 142 ? 2.391 2.185 -12.389 1.00 92.75 142 ASN A O 1
ATOM 1125 N N . SER A 1 143 ? 0.639 2.814 -11.129 1.00 90.88 143 SER A N 1
ATOM 1126 C CA . SER A 1 143 ? -0.221 1.688 -11.515 1.00 90.88 143 SER A CA 1
ATOM 1127 C C . SER A 1 143 ? -0.636 1.678 -12.989 1.00 90.88 143 SER A C 1
ATOM 1129 O O . SER A 1 143 ? -0.964 0.621 -13.517 1.00 90.88 143 SER A O 1
ATOM 1131 N N . GLU A 1 144 ? -0.597 2.826 -13.671 1.00 89.88 144 GLU A N 1
ATOM 1132 C CA . GLU A 1 144 ? -0.964 2.927 -15.090 1.00 89.88 144 GLU A CA 1
ATOM 1133 C C . GLU A 1 144 ? 0.227 2.596 -15.995 1.00 89.88 144 GLU A C 1
ATOM 1135 O O . GLU A 1 144 ? 0.115 1.820 -16.944 1.00 89.88 144 GLU A O 1
ATOM 1140 N N . THR A 1 145 ? 1.391 3.189 -15.718 1.00 90.81 145 THR A N 1
ATOM 1141 C CA . THR A 1 145 ? 2.582 2.985 -16.557 1.00 90.81 145 THR A CA 1
ATOM 1142 C C . THR A 1 145 ? 3.393 1.761 -16.153 1.00 90.81 145 THR A C 1
ATOM 1144 O O . THR A 1 145 ? 4.213 1.300 -16.941 1.00 90.81 145 THR A O 1
ATOM 1147 N N . MET A 1 146 ? 3.181 1.236 -14.943 1.00 92.69 146 MET A N 1
ATOM 1148 C CA . MET A 1 146 ? 4.040 0.241 -14.296 1.00 92.69 146 MET A CA 1
ATOM 1149 C C . MET A 1 146 ? 5.494 0.716 -14.152 1.00 92.69 146 MET A C 1
ATOM 1151 O O . MET A 1 146 ? 6.432 -0.078 -14.091 1.00 92.69 146 MET A O 1
ATOM 1155 N N . GLU A 1 147 ? 5.703 2.030 -14.068 1.00 92.88 147 GLU A N 1
ATOM 1156 C CA . GLU A 1 147 ? 7.015 2.588 -13.761 1.00 92.88 147 GLU A CA 1
ATOM 1157 C C . GLU A 1 147 ? 7.317 2.470 -12.271 1.00 92.88 147 GLU A C 1
ATOM 1159 O O . GLU A 1 147 ? 6.534 2.909 -11.422 1.00 92.88 147 GLU A O 1
ATOM 1164 N N . LEU A 1 148 ? 8.508 1.966 -11.954 1.00 94.31 148 LEU A N 1
ATOM 1165 C CA . LEU A 1 148 ? 9.066 2.091 -10.620 1.00 94.31 148 LEU A CA 1
ATOM 1166 C C . LEU A 1 148 ? 9.661 3.489 -10.438 1.00 94.31 148 LEU A C 1
ATOM 1168 O O . LEU A 1 148 ? 10.721 3.811 -10.978 1.00 94.31 148 LEU A O 1
ATOM 1172 N N . LEU A 1 149 ? 8.984 4.317 -9.650 1.00 93.38 149 LEU A N 1
ATOM 1173 C CA . LEU A 1 149 ? 9.341 5.721 -9.448 1.00 93.38 149 LEU A CA 1
ATOM 1174 C C . LEU A 1 149 ? 10.450 5.876 -8.412 1.00 93.38 149 LEU A C 1
ATOM 1176 O O . LEU A 1 149 ? 11.355 6.702 -8.553 1.00 93.38 149 LEU A O 1
ATOM 1180 N N . SER A 1 150 ? 10.384 5.082 -7.344 1.00 93.94 150 SER A N 1
ATOM 1181 C CA . SER A 1 150 ? 11.385 5.122 -6.287 1.00 93.94 150 SER A CA 1
ATOM 1182 C C . SER A 1 150 ? 11.481 3.806 -5.532 1.00 93.94 150 SER A C 1
ATOM 1184 O O . SER A 1 150 ? 10.526 3.036 -5.453 1.00 93.94 150 SER A O 1
ATOM 1186 N N . VAL A 1 151 ? 12.664 3.583 -4.962 1.00 94.50 151 VAL A N 1
ATOM 1187 C CA . VAL A 1 151 ? 12.936 2.509 -4.011 1.00 94.50 151 VAL A CA 1
ATOM 1188 C C . VAL A 1 151 ? 13.716 3.105 -2.852 1.00 94.50 151 VAL A C 1
ATOM 1190 O O . VAL A 1 151 ? 14.763 3.735 -3.057 1.00 94.50 151 VAL A O 1
ATOM 1193 N N . THR A 1 152 ? 13.200 2.917 -1.644 1.00 93.31 152 THR A N 1
ATOM 1194 C CA . THR A 1 152 ? 13.760 3.483 -0.418 1.00 93.31 152 THR A CA 1
ATOM 1195 C C . THR A 1 152 ? 14.042 2.362 0.577 1.00 93.31 152 THR A C 1
ATOM 1197 O O . THR A 1 152 ? 13.115 1.637 0.927 1.00 93.31 152 THR A O 1
ATOM 1200 N N . PRO A 1 153 ? 15.290 2.184 1.046 1.00 90.25 153 PRO A N 1
ATOM 1201 C CA . PRO A 1 153 ? 15.589 1.191 2.070 1.00 90.25 153 PRO A CA 1
ATOM 1202 C C . PRO A 1 153 ? 14.930 1.566 3.400 1.00 90.25 153 PRO A C 1
ATOM 1204 O O . PRO A 1 153 ? 14.965 2.726 3.818 1.00 90.25 153 PRO A O 1
ATOM 1207 N N . ILE A 1 154 ? 14.378 0.571 4.085 1.00 88.81 154 ILE A N 1
ATOM 1208 C CA . ILE A 1 154 ? 13.868 0.702 5.447 1.00 88.81 154 ILE A CA 1
ATOM 1209 C C . ILE A 1 154 ? 15.076 0.606 6.376 1.00 88.81 154 ILE A C 1
ATOM 1211 O O . ILE A 1 154 ? 15.701 -0.447 6.495 1.00 88.81 154 ILE A O 1
ATOM 1215 N N . ARG A 1 155 ? 15.437 1.709 7.035 1.00 75.75 155 ARG A N 1
ATOM 1216 C CA . ARG A 1 155 ? 16.444 1.657 8.097 1.00 75.75 155 ARG A CA 1
ATOM 1217 C C . ARG A 1 155 ? 15.810 0.972 9.306 1.00 75.75 155 ARG A C 1
ATOM 1219 O O . ARG A 1 155 ? 14.944 1.564 9.942 1.00 75.75 155 ARG A O 1
ATOM 1226 N N . ARG A 1 156 ? 16.224 -0.261 9.610 1.00 58.31 156 ARG A N 1
ATOM 1227 C CA . ARG A 1 156 ? 16.024 -0.827 10.949 1.00 58.31 156 ARG A CA 1
ATOM 1228 C C . ARG A 1 156 ? 16.935 -0.029 11.888 1.00 58.31 156 ARG A C 1
ATOM 1230 O O . ARG A 1 156 ? 18.148 -0.029 11.682 1.00 58.31 156 ARG A O 1
ATOM 1237 N N . GLY A 1 157 ? 16.323 0.770 12.762 1.00 46.84 157 GLY A N 1
ATOM 1238 C CA . GLY A 1 157 ? 17.011 1.479 13.845 1.00 46.84 157 GLY A CA 1
ATOM 1239 C C . GLY A 1 157 ? 17.410 0.532 14.962 1.00 46.84 157 GLY A C 1
ATOM 1240 O O . GLY A 1 157 ? 16.796 -0.556 15.042 1.00 46.84 157 GLY A O 1
#